Protein AF-A0A847AP19-F1 (afdb_monomer_lite)

Foldseek 3Di:
DDVVVLVVVLVVLCVCLPCVNCVVVDDVSVVVSVVSNVVSVVVSVVVCVVVVPD

Radius of gyration: 12.56 Å; chains: 1; bounding box: 33×17×29 Å

Structure (mmCIF, N/CA/C/O backbone):
data_AF-A0A847AP19-F1
#
_entry.id   AF-A0A847AP19-F1
#
loop_
_atom_site.group_PDB
_atom_site.id
_atom_site.type_symbol
_atom_site.label_atom_id
_atom_site.label_alt_id
_atom_site.label_comp_id
_atom_site.label_asym_id
_atom_site.label_entity_id
_atom_site.label_seq_id
_atom_site.pdbx_PDB_ins_code
_atom_site.Cartn_x
_atom_site.Cartn_y
_atom_site.Cartn_z
_atom_site.occupancy
_atom_site.B_iso_or_equiv
_atom_site.auth_seq_id
_atom_site.auth_comp_id
_atom_site.auth_asym_id
_atom_site.auth_atom_id
_atom_site.pdbx_PDB_model_num
ATOM 1 N N . ALA A 1 1 ? -9.969 -12.571 10.711 1.00 63.28 1 ALA A N 1
ATOM 2 C CA . ALA A 1 1 ? -9.472 -11.332 10.086 1.00 63.28 1 ALA A CA 1
ATOM 3 C C . ALA A 1 1 ? -9.645 -10.161 11.050 1.00 63.28 1 ALA A C 1
ATOM 5 O O . ALA A 1 1 ? -10.593 -9.384 10.918 1.00 63.28 1 ALA A O 1
ATOM 6 N N . SER A 1 2 ? -8.754 -10.068 12.037 1.00 83.62 2 SER A N 1
ATOM 7 C CA . SER A 1 2 ? -8.608 -8.887 12.893 1.00 83.62 2 SER A CA 1
ATOM 8 C C . SER A 1 2 ? -7.870 -7.766 12.152 1.00 83.62 2 SER A C 1
ATOM 10 O O . SER A 1 2 ? -7.213 -7.994 11.132 1.00 83.62 2 SER A O 1
ATOM 12 N N . ASP A 1 3 ? -7.946 -6.545 12.668 1.00 84.19 3 ASP A N 1
ATOM 13 C CA . ASP A 1 3 ? -7.279 -5.391 12.052 1.00 84.19 3 ASP A CA 1
ATOM 14 C C . ASP A 1 3 ? -5.748 -5.514 12.107 1.00 84.19 3 ASP A C 1
ATOM 16 O O . ASP A 1 3 ? -5.031 -4.997 11.246 1.00 84.19 3 ASP A O 1
ATOM 20 N N . GLU A 1 4 ? -5.229 -6.271 13.075 1.00 86.06 4 GLU A N 1
ATOM 21 C CA . GLU A 1 4 ? -3.821 -6.657 13.119 1.00 86.06 4 GLU A CA 1
ATOM 22 C C . GLU A 1 4 ? -3.443 -7.596 11.973 1.00 86.06 4 GLU A C 1
ATOM 24 O O . GLU A 1 4 ? -2.389 -7.410 11.358 1.00 86.06 4 GLU A O 1
ATOM 29 N N . GLU A 1 5 ? -4.294 -8.576 11.649 1.00 86.38 5 GLU A N 1
ATOM 30 C CA . GLU A 1 5 ? -4.087 -9.462 10.500 1.00 86.38 5 GLU A CA 1
ATOM 31 C C . GLU A 1 5 ? -4.099 -8.663 9.193 1.00 86.38 5 GLU A C 1
ATOM 33 O O . GLU A 1 5 ? -3.230 -8.875 8.344 1.00 86.38 5 GLU A O 1
ATOM 38 N N . LEU A 1 6 ? -5.001 -7.682 9.068 1.00 85.50 6 LEU A N 1
ATOM 39 C CA . LEU A 1 6 ? -5.065 -6.773 7.922 1.00 85.50 6 LEU A CA 1
ATOM 40 C C . LEU A 1 6 ? -3.779 -5.939 7.789 1.00 85.50 6 LEU A C 1
ATOM 42 O O . LEU A 1 6 ? -3.143 -5.938 6.732 1.00 85.50 6 LEU A O 1
ATOM 46 N N . LYS A 1 7 ? -3.333 -5.288 8.873 1.00 87.38 7 LYS A N 1
ATOM 47 C CA . LYS A 1 7 ? -2.073 -4.519 8.901 1.00 87.38 7 LYS A CA 1
ATOM 48 C C . LYS A 1 7 ? -0.858 -5.404 8.612 1.00 87.38 7 LYS A C 1
ATOM 50 O O . LYS A 1 7 ? 0.072 -4.987 7.920 1.00 87.38 7 LYS A O 1
ATOM 55 N N . LYS A 1 8 ? -0.832 -6.635 9.127 1.00 91.25 8 LYS A N 1
ATOM 56 C CA . LYS A 1 8 ? 0.260 -7.597 8.910 1.00 91.25 8 LYS A CA 1
ATOM 57 C C . LYS A 1 8 ? 0.304 -8.087 7.462 1.00 91.25 8 LYS A C 1
ATOM 59 O O . LYS A 1 8 ? 1.394 -8.163 6.893 1.00 91.25 8 LYS A O 1
ATOM 64 N N . ALA A 1 9 ? -0.849 -8.367 6.858 1.00 89.69 9 ALA A N 1
ATOM 65 C CA . ALA A 1 9 ? -0.958 -8.724 5.447 1.00 89.69 9 ALA A CA 1
ATOM 66 C C . ALA A 1 9 ? -0.511 -7.566 4.541 1.00 89.69 9 ALA A C 1
ATOM 6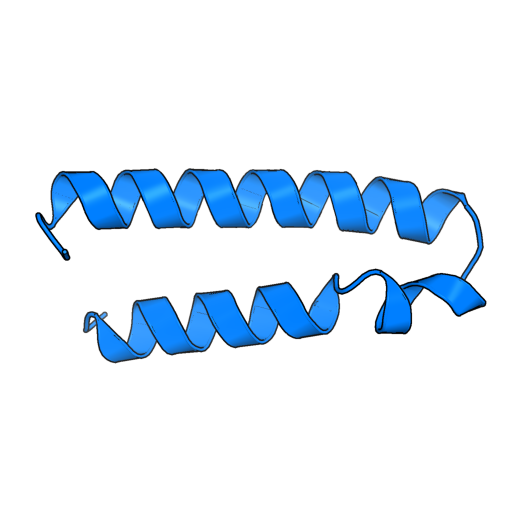8 O O . ALA A 1 9 ? 0.320 -7.777 3.656 1.00 89.69 9 ALA A O 1
ATOM 69 N N . TYR A 1 10 ? -0.969 -6.341 4.826 1.00 89.38 10 TYR A N 1
ATOM 70 C CA . TYR A 1 10 ? -0.549 -5.137 4.107 1.00 89.38 10 TYR A CA 1
ATOM 71 C C . TYR A 1 10 ? 0.971 -4.941 4.166 1.00 89.38 10 TYR A C 1
ATOM 73 O O . TYR A 1 10 ? 1.617 -4.839 3.126 1.00 89.38 10 TYR A O 1
ATOM 81 N N . ARG A 1 11 ? 1.579 -5.005 5.361 1.00 90.44 11 ARG A N 1
ATOM 82 C CA . ARG A 1 11 ? 3.042 -4.898 5.521 1.00 90.44 11 ARG A CA 1
ATOM 83 C C . ARG A 1 11 ? 3.806 -5.973 4.747 1.00 90.44 11 ARG A C 1
ATOM 85 O O . ARG A 1 11 ? 4.805 -5.661 4.106 1.00 90.44 11 ARG A O 1
ATOM 92 N N . ARG A 1 12 ? 3.339 -7.228 4.764 1.00 91.12 12 ARG A N 1
ATOM 93 C CA . ARG A 1 12 ? 3.957 -8.317 3.984 1.00 91.12 12 ARG A CA 1
ATOM 94 C C . ARG A 1 12 ? 3.939 -8.027 2.487 1.00 91.12 12 ARG A C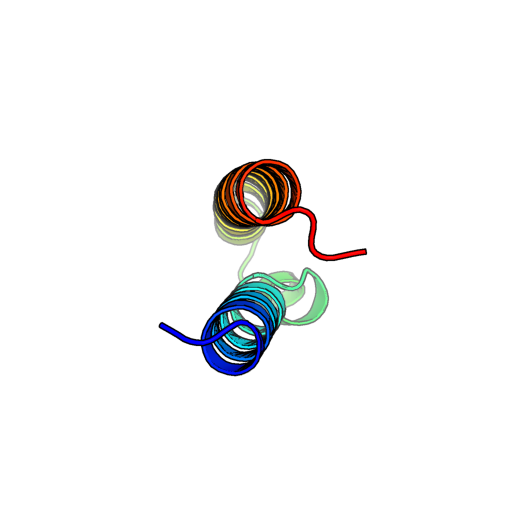 1
ATOM 96 O O . ARG A 1 12 ? 4.956 -8.208 1.822 1.00 91.12 12 ARG A O 1
ATOM 103 N N . MET A 1 13 ? 2.802 -7.577 1.965 1.00 89.12 13 MET A N 1
ATOM 104 C CA . MET A 1 13 ? 2.671 -7.226 0.552 1.00 89.12 13 MET A CA 1
ATOM 105 C C . MET A 1 13 ? 3.522 -6.003 0.203 1.00 89.12 13 MET A C 1
ATOM 107 O O . MET A 1 13 ? 4.218 -6.019 -0.808 1.00 89.12 13 MET A O 1
ATOM 111 N N . ALA A 1 14 ? 3.547 -4.992 1.073 1.00 88.00 14 ALA A N 1
ATOM 112 C CA . ALA A 1 14 ? 4.367 -3.804 0.894 1.00 88.00 14 ALA A CA 1
ATOM 113 C C . ALA A 1 14 ? 5.860 -4.140 0.820 1.00 88.00 14 ALA A C 1
ATOM 115 O O . ALA A 1 14 ? 6.542 -3.652 -0.070 1.00 88.00 14 ALA A O 1
ATOM 116 N N . MET A 1 15 ? 6.360 -5.031 1.683 1.00 89.50 15 MET A N 1
ATOM 117 C CA . MET A 1 15 ? 7.747 -5.501 1.604 1.00 89.50 15 MET A CA 1
ATOM 118 C C . MET A 1 15 ? 8.019 -6.316 0.337 1.00 89.50 15 MET A C 1
ATOM 120 O O . MET A 1 15 ? 9.101 -6.213 -0.227 1.00 89.50 15 MET A O 1
ATOM 124 N N . LYS A 1 16 ? 7.057 -7.122 -0.126 1.00 86.75 16 LYS A N 1
ATOM 125 C CA . LYS A 1 16 ? 7.221 -7.956 -1.326 1.00 86.75 16 LYS A CA 1
ATOM 126 C C . LYS A 1 16 ? 7.314 -7.132 -2.613 1.00 86.75 16 LYS A C 1
ATOM 128 O O . LYS A 1 16 ? 8.033 -7.525 -3.524 1.00 86.75 16 LYS A O 1
ATOM 133 N N . TYR A 1 17 ? 6.601 -6.011 -2.673 1.00 87.69 17 TYR A N 1
ATOM 134 C CA . TYR A 1 17 ? 6.560 -5.122 -3.838 1.00 87.69 17 TYR A CA 1
ATOM 135 C C . TYR A 1 17 ? 7.297 -3.797 -3.609 1.00 87.69 17 TYR A C 1
ATOM 137 O O . TYR A 1 17 ? 7.132 -2.864 -4.391 1.00 87.69 17 TYR A O 1
ATOM 145 N N . HIS A 1 18 ? 8.097 -3.697 -2.543 1.00 85.00 18 HIS A N 1
ATOM 146 C CA . HIS A 1 18 ? 8.833 -2.476 -2.238 1.00 85.00 18 HIS A CA 1
ATOM 147 C C . HIS A 1 18 ? 9.825 -2.171 -3.369 1.00 85.00 18 HIS A C 1
ATOM 149 O O . HIS A 1 18 ? 10.538 -3.094 -3.779 1.00 85.00 18 HIS A O 1
ATOM 155 N N . PRO A 1 19 ? 9.940 -0.915 -3.840 1.00 81.12 19 PRO A N 1
ATOM 156 C CA . PRO A 1 19 ? 10.869 -0.542 -4.906 1.00 81.12 19 PRO A CA 1
ATOM 157 C C . PRO A 1 19 ? 12.299 -1.012 -4.623 1.00 81.12 19 PRO A C 1
ATOM 159 O O . PRO A 1 19 ? 12.910 -1.597 -5.506 1.00 81.12 19 PRO A O 1
ATOM 162 N N . ASP A 1 20 ? 12.793 -0.915 -3.386 1.00 87.81 20 ASP A N 1
ATOM 163 C CA . ASP A 1 20 ? 14.123 -1.437 -3.011 1.00 87.81 20 ASP A CA 1
ATOM 164 C C . ASP A 1 20 ? 14.285 -2.952 -3.216 1.00 87.81 20 ASP A C 1
ATOM 166 O O . ASP A 1 20 ? 15.386 -3.433 -3.473 1.00 87.81 20 ASP A O 1
ATOM 170 N N . LYS A 1 21 ? 13.200 -3.728 -3.094 1.00 86.19 21 LYS A N 1
ATOM 171 C CA . LYS A 1 21 ? 13.207 -5.188 -3.276 1.00 86.19 21 LYS A CA 1
ATOM 172 C C . LYS A 1 21 ? 13.059 -5.607 -4.731 1.00 86.19 21 LYS A C 1
ATOM 174 O O . LYS A 1 21 ? 13.398 -6.738 -5.045 1.00 86.19 21 LYS A O 1
ATOM 179 N N . VAL A 1 22 ? 12.577 -4.729 -5.604 1.00 87.38 22 VAL A N 1
ATOM 180 C CA . VAL A 1 22 ? 12.407 -5.016 -7.039 1.00 87.38 22 VAL A CA 1
ATOM 181 C C . VAL A 1 22 ? 13.326 -4.178 -7.926 1.00 87.38 22 VAL A C 1
ATOM 183 O O . VAL A 1 22 ? 13.393 -4.392 -9.132 1.00 87.38 22 VAL A O 1
ATOM 186 N N . SER A 1 23 ? 14.086 -3.255 -7.336 1.00 84.88 23 SER A N 1
ATOM 187 C CA . SER A 1 23 ? 15.021 -2.361 -8.022 1.00 84.88 23 SER A CA 1
ATOM 188 C C . SER A 1 23 ? 16.051 -3.131 -8.847 1.00 84.88 23 SER A C 1
ATOM 190 O O . SER A 1 23 ? 16.383 -2.709 -9.952 1.00 84.88 23 SER A O 1
ATOM 192 N N . HIS A 1 24 ? 16.492 -4.286 -8.352 1.00 89.12 24 HIS A N 1
ATOM 193 C CA . HIS A 1 24 ? 17.484 -5.151 -8.987 1.00 89.12 24 HIS A CA 1
ATOM 194 C C . HIS A 1 24 ? 16.902 -6.142 -10.009 1.00 89.12 24 HIS A C 1
ATOM 196 O O . HIS A 1 24 ? 17.668 -6.801 -10.700 1.00 89.12 24 HIS A O 1
ATOM 202 N N . LEU A 1 25 ? 15.573 -6.264 -10.115 1.00 86.56 25 LEU A N 1
ATOM 203 C CA . LEU A 1 25 ? 14.910 -7.274 -10.954 1.00 86.56 25 LEU A CA 1
ATOM 204 C C . LEU A 1 25 ? 14.604 -6.785 -12.382 1.00 86.56 25 LEU A C 1
ATOM 206 O O . LEU A 1 25 ? 14.129 -7.563 -13.199 1.00 86.56 25 LEU A O 1
ATOM 210 N N . GLY A 1 26 ? 14.887 -5.517 -12.696 1.00 89.56 26 GLY A N 1
ATOM 211 C CA . GLY A 1 26 ? 14.598 -4.913 -14.002 1.00 89.56 26 GLY A CA 1
ATOM 212 C C . GLY A 1 26 ? 13.259 -4.169 -14.058 1.00 89.56 26 GLY A C 1
ATOM 213 O O . GLY A 1 26 ? 12.504 -4.126 -13.087 1.00 89.56 26 GLY A O 1
ATOM 214 N N . GLU A 1 27 ? 12.996 -3.519 -15.190 1.00 88.44 27 GLU A N 1
ATOM 215 C CA . GLU A 1 27 ? 11.877 -2.581 -15.362 1.00 88.44 27 GLU A CA 1
ATOM 216 C C . GLU A 1 27 ? 10.502 -3.264 -15.321 1.00 88.44 27 GLU A C 1
ATOM 218 O O . GLU A 1 27 ? 9.642 -2.825 -14.560 1.00 88.44 27 GLU A O 1
ATOM 223 N N . GLU A 1 28 ? 10.334 -4.406 -15.996 1.00 89.06 28 GLU A N 1
ATOM 224 C CA . GLU A 1 28 ? 9.096 -5.209 -15.952 1.00 89.06 28 GLU A CA 1
ATOM 225 C C . GLU A 1 28 ? 8.672 -5.558 -14.520 1.00 89.06 28 GLU A C 1
ATOM 227 O O . GLU A 1 28 ? 7.507 -5.432 -14.139 1.00 89.06 28 GLU A O 1
ATOM 232 N N . PHE A 1 29 ? 9.629 -5.971 -13.685 1.00 88.12 29 PHE A N 1
ATOM 233 C CA . PHE A 1 29 ? 9.339 -6.319 -12.298 1.00 88.12 29 PHE A CA 1
ATOM 234 C C . PHE A 1 29 ? 8.978 -5.094 -11.462 1.00 88.12 29 PHE A C 1
ATOM 236 O O . PHE A 1 29 ? 8.138 -5.206 -10.567 1.00 88.12 29 PHE A O 1
ATOM 243 N N . ARG A 1 30 ? 9.564 -3.926 -11.747 1.00 88.31 30 ARG A N 1
ATOM 244 C CA . ARG A 1 30 ? 9.185 -2.667 -11.091 1.00 88.31 30 ARG A CA 1
ATOM 245 C C . ARG A 1 30 ? 7.768 -2.253 -11.469 1.00 88.31 30 ARG A C 1
ATOM 247 O O . ARG A 1 30 ? 7.012 -1.871 -10.578 1.00 88.31 30 ARG A O 1
ATOM 254 N N . GLU A 1 31 ? 7.389 -2.358 -12.740 1.00 90.75 31 GLU A N 1
ATOM 255 C CA . GLU A 1 31 ? 6.030 -2.043 -13.191 1.00 90.75 31 GLU A CA 1
ATOM 256 C C . GLU A 1 31 ? 4.999 -2.998 -12.585 1.00 90.75 31 GLU A C 1
ATOM 258 O O . GLU A 1 31 ? 4.036 -2.552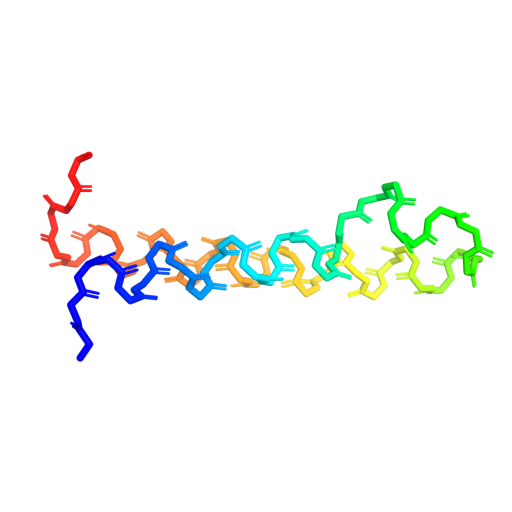 -11.956 1.00 90.75 31 GLU A O 1
ATOM 263 N N . ALA A 1 32 ? 5.251 -4.307 -12.652 1.00 90.75 32 ALA A N 1
ATOM 264 C CA . ALA A 1 32 ? 4.374 -5.309 -12.056 1.00 90.75 32 ALA A CA 1
ATOM 265 C C . ALA A 1 32 ? 4.257 -5.144 -10.529 1.00 90.75 32 ALA A C 1
ATOM 267 O O . ALA A 1 32 ? 3.181 -5.322 -9.950 1.00 90.75 32 ALA A O 1
ATOM 268 N N . ALA A 1 33 ? 5.354 -4.796 -9.850 1.00 90.69 33 ALA A N 1
ATOM 269 C CA . ALA A 1 33 ? 5.345 -4.508 -8.421 1.00 90.69 33 ALA A CA 1
ATOM 270 C C . ALA A 1 33 ? 4.550 -3.242 -8.099 1.00 90.69 33 ALA A C 1
ATOM 272 O O . ALA A 1 33 ? 3.746 -3.264 -7.170 1.00 90.69 33 ALA A O 1
ATOM 273 N N . LYS A 1 34 ? 4.712 -2.171 -8.882 1.00 88.75 34 LYS A N 1
ATOM 274 C CA . LYS A 1 34 ? 3.951 -0.924 -8.741 1.00 88.75 34 LYS A CA 1
ATOM 275 C C . LYS A 1 34 ? 2.453 -1.176 -8.887 1.00 88.75 34 LYS A C 1
ATOM 277 O O . LYS A 1 34 ? 1.679 -0.741 -8.035 1.00 88.75 34 LYS A O 1
ATOM 282 N N . GLU A 1 35 ? 2.051 -1.923 -9.910 1.00 91.94 35 GLU A N 1
ATOM 283 C CA . GLU A 1 35 ? 0.645 -2.230 -10.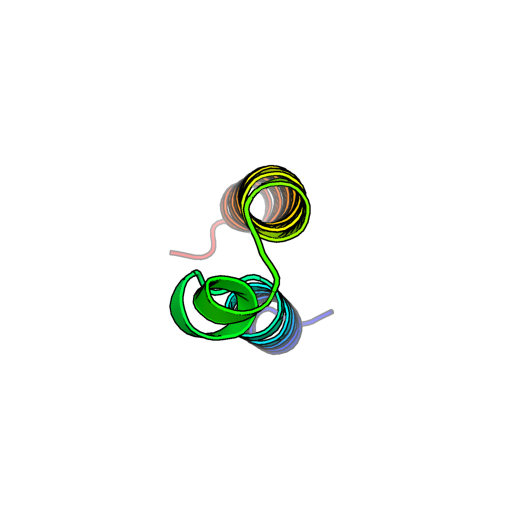165 1.00 91.94 35 GLU A CA 1
ATOM 284 C C . GLU A 1 35 ? 0.039 -3.072 -9.027 1.00 91.94 35 GLU A C 1
ATOM 286 O O . GLU A 1 35 ? -1.031 -2.763 -8.495 1.00 91.94 35 GLU A O 1
ATOM 291 N N . LYS A 1 36 ? 0.763 -4.099 -8.562 1.00 90.19 36 LYS A N 1
ATOM 292 C CA . LYS A 1 36 ? 0.339 -4.913 -7.413 1.00 90.19 36 LYS A CA 1
ATOM 293 C C . LYS A 1 36 ? 0.288 -4.107 -6.120 1.00 90.19 36 LYS A C 1
ATOM 2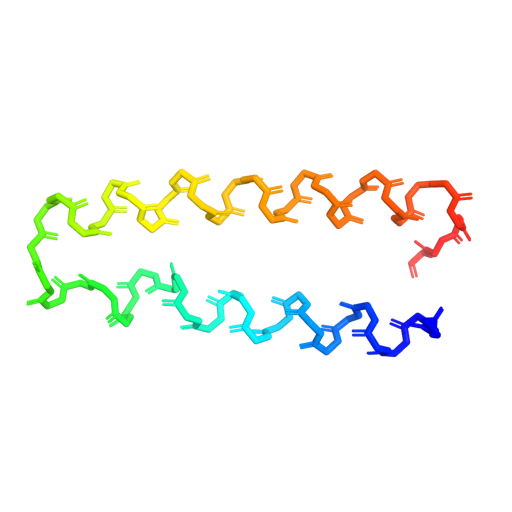95 O O . LYS A 1 36 ? -0.653 -4.272 -5.346 1.00 90.19 36 LYS A O 1
ATOM 300 N N . PHE A 1 37 ? 1.262 -3.233 -5.887 1.00 90.00 37 PHE A N 1
ATOM 301 C CA . PHE A 1 37 ? 1.306 -2.375 -4.708 1.00 90.00 37 PHE A CA 1
ATOM 302 C C . PHE A 1 37 ? 0.110 -1.420 -4.677 1.00 90.00 37 PHE A C 1
ATOM 304 O O . PHE A 1 37 ? -0.546 -1.311 -3.644 1.00 90.00 37 PHE A O 1
ATOM 311 N N . GLN A 1 38 ? -0.240 -0.802 -5.811 1.00 91.06 38 GLN A N 1
ATOM 312 C CA . GLN A 1 38 ? -1.434 0.039 -5.929 1.00 91.06 38 GLN A CA 1
ATOM 313 C C . GLN A 1 38 ? -2.716 -0.733 -5.606 1.00 91.06 38 GLN A C 1
ATOM 315 O O . GLN A 1 38 ? -3.500 -0.274 -4.776 1.00 91.06 38 GLN A O 1
ATOM 320 N N . ARG A 1 39 ? -2.901 -1.932 -6.177 1.00 91.69 39 ARG A N 1
ATOM 321 C CA . ARG A 1 39 ? -4.082 -2.773 -5.901 1.00 91.69 39 ARG A CA 1
ATOM 322 C C . ARG A 1 39 ? -4.186 -3.158 -4.425 1.00 91.69 39 ARG A C 1
ATOM 324 O O . ARG A 1 39 ? -5.266 -3.093 -3.843 1.00 91.69 39 ARG A O 1
ATOM 331 N N . VAL A 1 40 ? -3.066 -3.525 -3.801 1.00 89.94 40 VAL A N 1
ATOM 332 C CA . VAL A 1 40 ? -3.006 -3.843 -2.365 1.00 89.94 40 VAL A CA 1
ATOM 333 C C . VAL A 1 40 ? -3.376 -2.630 -1.519 1.00 89.94 40 VAL A C 1
ATOM 335 O O . VAL A 1 40 ? -4.147 -2.766 -0.572 1.00 89.94 40 VAL A O 1
ATOM 338 N N . ASN A 1 41 ? -2.848 -1.453 -1.859 1.00 89.38 41 ASN A N 1
ATOM 339 C CA . ASN A 1 41 ? -3.150 -0.213 -1.152 1.00 89.38 41 ASN A CA 1
ATOM 340 C C . ASN A 1 41 ? -4.632 0.141 -1.248 1.00 89.38 41 ASN A C 1
ATOM 342 O O . ASN A 1 41 ? -5.254 0.495 -0.252 1.00 89.38 41 ASN A O 1
ATOM 346 N N . GLN A 1 42 ? -5.209 0.002 -2.438 1.00 92.12 42 GLN A N 1
ATOM 347 C CA . GLN A 1 42 ? -6.613 0.293 -2.682 1.00 92.12 42 GLN A CA 1
ATOM 348 C C . GLN A 1 42 ? -7.525 -0.666 -1.904 1.00 92.12 42 GLN A C 1
ATOM 350 O O . GLN A 1 42 ? -8.431 -0.218 -1.209 1.00 92.12 42 GLN A O 1
ATOM 355 N N . ALA A 1 43 ? -7.229 -1.970 -1.924 1.00 90.12 43 ALA A N 1
ATOM 356 C CA . ALA A 1 43 ? -7.957 -2.956 -1.127 1.00 90.12 43 ALA A CA 1
ATOM 357 C C . ALA A 1 43 ? -7.837 -2.684 0.383 1.00 90.12 43 ALA A C 1
ATOM 359 O O . ALA A 1 43 ? -8.834 -2.733 1.100 1.00 90.12 43 ALA A O 1
ATOM 360 N N . TYR A 1 44 ? -6.636 -2.350 0.866 1.00 89.06 44 TYR A N 1
ATOM 361 C CA . TYR A 1 44 ? -6.419 -1.992 2.268 1.00 89.06 44 TYR A CA 1
ATOM 362 C C . TYR A 1 44 ? -7.205 -0.738 2.664 1.00 89.06 44 TYR A C 1
ATOM 364 O O . TYR A 1 44 ? -7.854 -0.744 3.705 1.00 89.06 44 TYR A O 1
ATOM 372 N N . ASN A 1 45 ? -7.198 0.304 1.830 1.00 89.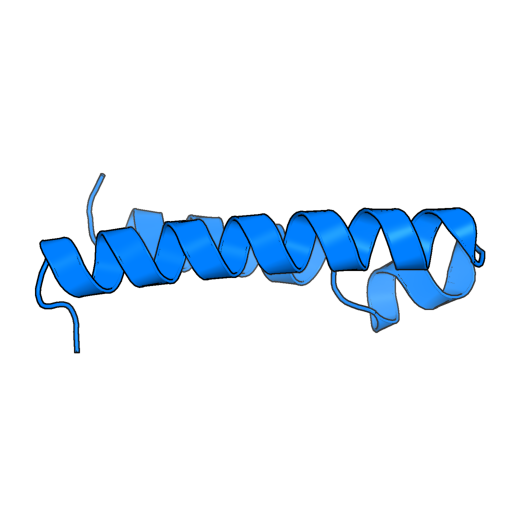56 45 ASN A N 1
ATOM 373 C CA . ASN A 1 45 ? -7.931 1.543 2.081 1.00 89.56 45 ASN A CA 1
ATOM 374 C C . ASN A 1 45 ? -9.447 1.328 2.099 1.00 89.56 45 ASN A C 1
ATOM 376 O O . ASN A 1 45 ? -10.113 1.875 2.973 1.00 89.56 45 ASN A O 1
ATOM 380 N N . ASN A 1 46 ? -9.980 0.503 1.195 1.00 91.19 46 ASN A N 1
ATOM 381 C CA . ASN A 1 46 ? -11.404 0.168 1.180 1.00 91.19 46 ASN A CA 1
ATOM 382 C C . ASN A 1 46 ? -11.811 -0.540 2.476 1.00 91.19 46 ASN A C 1
ATOM 384 O O . ASN A 1 46 ? -12.744 -0.108 3.142 1.00 91.19 46 ASN A O 1
ATOM 388 N N . ILE A 1 47 ? -11.052 -1.559 2.894 1.00 87.81 47 ILE A N 1
ATOM 389 C CA . ILE A 1 47 ? -11.326 -2.279 4.146 1.00 87.81 47 ILE A CA 1
ATOM 390 C C . ILE A 1 47 ? -11.151 -1.349 5.355 1.00 87.81 47 ILE A C 1
ATOM 392 O O . ILE A 1 47 ? -11.933 -1.408 6.302 1.00 87.81 47 ILE A O 1
ATOM 396 N N . LYS A 1 48 ? -10.136 -0.474 5.332 1.00 87.81 48 LYS A N 1
ATOM 397 C CA . LYS A 1 48 ? -9.894 0.531 6.374 1.00 87.81 48 LYS A CA 1
ATOM 398 C C . LYS A 1 48 ? -11.105 1.461 6.525 1.00 87.81 48 LYS A C 1
ATOM 400 O O . LYS A 1 48 ? -11.532 1.702 7.653 1.00 87.81 48 LYS A O 1
ATOM 405 N N . ALA A 1 49 ? -11.665 1.930 5.408 1.00 88.19 49 ALA A N 1
ATOM 406 C CA . ALA A 1 49 ? -12.849 2.785 5.371 1.00 88.19 49 ALA A CA 1
ATOM 407 C C . ALA A 1 49 ? -14.114 2.044 5.834 1.00 88.19 49 ALA A C 1
ATOM 409 O O . ALA A 1 49 ? -14.826 2.549 6.696 1.00 88.19 49 ALA A O 1
ATOM 410 N N . GLU A 1 50 ? -14.358 0.827 5.337 1.00 88.19 50 GLU A N 1
ATOM 411 C CA . GLU A 1 50 ? -15.505 -0.002 5.741 1.00 88.19 50 GLU A CA 1
ATOM 412 C C . GLU A 1 50 ? -15.505 -0.317 7.240 1.00 88.19 50 GLU A C 1
ATOM 414 O O . GLU A 1 50 ? -16.559 -0.404 7.867 1.00 88.19 50 GLU A O 1
ATOM 419 N N . ARG A 1 51 ? -14.317 -0.481 7.829 1.00 85.69 51 ARG A N 1
ATOM 420 C CA . ARG A 1 51 ? -14.151 -0.829 9.243 1.00 85.69 51 ARG A CA 1
ATOM 421 C C . ARG A 1 51 ? -13.939 0.372 10.167 1.00 85.69 51 ARG A C 1
ATOM 423 O O . ARG A 1 51 ? -13.760 0.157 11.361 1.00 85.69 51 ARG A O 1
ATOM 430 N N . ASN A 1 52 ? -13.946 1.609 9.652 1.00 80.81 52 ASN A N 1
ATOM 431 C CA . ASN A 1 52 ? -13.613 2.825 10.415 1.00 80.81 52 ASN A CA 1
ATOM 432 C C . ASN A 1 52 ? -12.300 2.706 11.217 1.00 80.81 52 ASN A C 1
ATOM 434 O O . ASN A 1 52 ? -12.160 3.232 12.320 1.00 80.81 52 ASN A O 1
ATOM 438 N N . ILE A 1 53 ? -11.314 2.001 10.663 1.00 71.62 53 ILE A N 1
ATOM 439 C CA . ILE A 1 53 ? -9.996 1.871 11.284 1.00 71.62 53 ILE A CA 1
ATOM 440 C C . ILE A 1 53 ? -9.281 3.203 11.041 1.00 71.62 53 ILE A C 1
ATOM 442 O O . ILE A 1 53 ? -8.951 3.492 9.898 1.00 71.62 53 ILE A O 1
ATOM 446 N N . SER A 1 54 ? -9.050 4.031 12.064 1.00 61.00 54 SER A N 1
ATOM 447 C CA . SER A 1 54 ? -8.281 5.287 11.948 1.00 61.00 54 SER A CA 1
ATOM 448 C C . SER A 1 54 ? -6.779 5.043 12.050 1.00 61.00 54 SER A C 1
ATOM 450 O O . SER A 1 54 ? -6.361 4.446 13.070 1.00 61.00 54 SER A O 1
#

Sequence (54 aa):
ASDEELKKAYRRMAMKYHPDKVSHLGEEFREAAKEKFQRVNQAYNNIKAERNIS

pLDDT: mean 87.02, std 5.91, range [61.0, 92.12]

Secondary structure (DSSP, 8-state):
--HHHHHHHHHHHHHHT-HHHHGGG-HHHHHHHHHHHHHHHHHHHHHHHHTT--